Protein AF-A0A351YGM6-F1 (afdb_monomer_lite)

Secondary structure (DSSP, 8-state):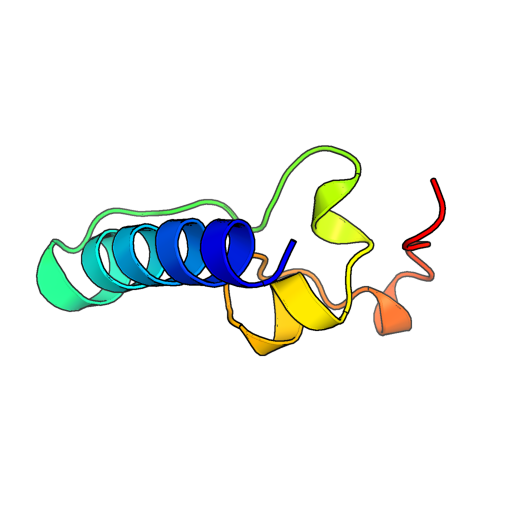
-HHHHHHHHHHHHHHHHTS-----S--GGGGG-HHHHHTTS--S-TTTTT--TT-

Radius of gyration: 11.24 Å; chains: 1; bounding box: 25×23×28 Å

Sequence (55 aa):
FPGYFLIVQDFIAAAREKLGVSVGPGRGSAAGSAVAYCLGITKIDPIQYDLLFER

pLDDT: mean 96.15, std 2.2, range [85.31, 98.25]

Structure (mmCIF, N/CA/C/O backbone):
data_AF-A0A351YGM6-F1
#
_entry.id   AF-A0A351YGM6-F1
#
loop_
_atom_site.group_PDB
_atom_site.id
_atom_site.type_symbol
_atom_site.label_atom_id
_atom_site.label_alt_id
_atom_site.label_comp_id
_atom_site.label_asym_id
_atom_site.label_entity_id
_atom_site.label_seq_id
_atom_site.pdbx_PDB_ins_code
_atom_site.Cartn_x
_atom_site.Cartn_y
_atom_site.Cartn_z
_atom_site.occupancy
_atom_site.B_iso_or_equiv
_atom_site.auth_seq_id
_atom_site.auth_comp_id
_atom_site.auth_asym_id
_atom_site.auth_atom_id
_atom_site.pdbx_PDB_model_num
ATOM 1 N N . PHE A 1 1 ? 8.284 -11.091 5.046 1.00 85.31 1 PHE A N 1
ATOM 2 C CA . PHE A 1 1 ? 7.960 -9.921 5.895 1.00 85.31 1 PHE A CA 1
ATOM 3 C C . PHE A 1 1 ? 6.450 -9.672 6.091 1.00 85.31 1 PHE A C 1
ATOM 5 O O . PHE A 1 1 ? 6.049 -8.516 6.157 1.00 85.31 1 PHE A O 1
ATOM 12 N N . PRO A 1 2 ? 5.586 -10.695 6.247 1.00 95.81 2 PRO A N 1
ATOM 13 C CA . PRO A 1 2 ? 4.132 -10.476 6.287 1.00 95.81 2 PRO A CA 1
ATOM 14 C C . PRO A 1 2 ? 3.675 -9.639 7.493 1.00 95.81 2 PRO A C 1
ATOM 16 O O . PRO A 1 2 ? 2.873 -8.729 7.329 1.00 95.81 2 PRO A O 1
ATOM 19 N N . GLY A 1 3 ? 4.245 -9.871 8.683 1.00 98.06 3 GLY A N 1
ATOM 20 C CA . GLY A 1 3 ? 3.874 -9.121 9.890 1.00 98.06 3 GLY A CA 1
ATOM 21 C C . GLY A 1 3 ? 4.120 -7.613 9.779 1.00 98.06 3 GLY A C 1
ATOM 22 O O . GLY A 1 3 ? 3.317 -6.828 10.264 1.00 98.06 3 GLY A O 1
ATOM 23 N N . TYR A 1 4 ? 5.174 -7.197 9.069 1.00 97.94 4 TYR A N 1
ATOM 24 C CA . TYR A 1 4 ? 5.438 -5.778 8.823 1.00 97.94 4 TYR A CA 1
ATOM 25 C C . TYR A 1 4 ? 4.325 -5.130 7.988 1.00 97.94 4 TYR A C 1
ATOM 27 O O . TYR A 1 4 ? 3.830 -4.067 8.346 1.00 97.94 4 TYR A O 1
ATOM 35 N N . PHE A 1 5 ? 3.887 -5.797 6.916 1.00 97.69 5 PHE A N 1
ATOM 36 C CA . PHE A 1 5 ? 2.790 -5.308 6.079 1.00 97.69 5 PHE A CA 1
ATOM 37 C C . PHE A 1 5 ? 1.476 -5.231 6.855 1.00 97.69 5 PHE A C 1
ATOM 39 O O . PHE A 1 5 ? 0.757 -4.252 6.699 1.00 97.69 5 PHE A O 1
ATOM 46 N N . LEU A 1 6 ? 1.192 -6.212 7.717 1.00 97.75 6 LEU A N 1
ATOM 47 C CA . LEU A 1 6 ? -0.009 -6.201 8.558 1.00 97.75 6 LEU A CA 1
ATOM 48 C C . LEU A 1 6 ? -0.004 -5.036 9.551 1.00 97.75 6 LEU A C 1
ATOM 50 O O . LEU A 1 6 ? -1.002 -4.336 9.663 1.00 97.75 6 LEU A O 1
ATOM 54 N N . ILE A 1 7 ? 1.126 -4.772 10.216 1.00 98.19 7 ILE A N 1
ATOM 55 C CA . ILE A 1 7 ? 1.252 -3.623 11.126 1.00 98.19 7 ILE A CA 1
ATOM 56 C C . ILE A 1 7 ? 1.036 -2.310 10.362 1.00 98.19 7 ILE A C 1
ATOM 58 O O . ILE A 1 7 ? 0.294 -1.445 10.820 1.00 98.19 7 ILE A O 1
ATOM 62 N N . VAL A 1 8 ? 1.669 -2.158 9.193 1.00 97.94 8 VAL A N 1
ATOM 63 C CA . VAL A 1 8 ? 1.560 -0.934 8.383 1.00 97.94 8 VAL A CA 1
ATOM 64 C C . VAL A 1 8 ? 0.151 -0.724 7.844 1.00 97.94 8 VAL A C 1
ATOM 66 O O . VAL A 1 8 ? -0.364 0.394 7.873 1.00 97.94 8 VAL A O 1
ATOM 69 N N . GLN A 1 9 ? -0.479 -1.794 7.372 1.00 98.06 9 GLN A N 1
ATOM 70 C CA . GLN A 1 9 ? -1.855 -1.765 6.904 1.00 98.06 9 GLN A CA 1
ATOM 71 C C . GLN A 1 9 ? -2.812 -1.355 8.029 1.00 98.06 9 GLN A C 1
ATOM 73 O O . GLN A 1 9 ? -3.633 -0.465 7.805 1.00 98.06 9 GLN A O 1
ATOM 78 N N . ASP A 1 10 ? -2.667 -1.925 9.229 1.00 98.25 10 ASP A N 1
ATOM 79 C CA . ASP A 1 10 ? -3.564 -1.668 10.359 1.00 98.25 10 ASP A CA 1
ATOM 80 C C . ASP A 1 10 ? -3.568 -0.191 10.776 1.00 98.25 10 ASP A C 1
ATOM 82 O O . ASP A 1 10 ? -4.626 0.444 10.805 1.00 98.25 10 ASP A O 1
ATOM 86 N N . PHE A 1 11 ? -2.398 0.418 11.014 1.00 97.06 11 PHE A N 1
ATOM 87 C CA . PHE A 1 11 ? -2.384 1.818 11.455 1.00 97.06 11 PHE A CA 1
ATOM 88 C C . PHE A 1 11 ? -2.788 2.796 10.341 1.00 97.06 11 PHE A C 1
ATOM 90 O O . PHE A 1 11 ? -3.379 3.838 10.634 1.00 97.06 11 PHE A O 1
ATOM 97 N N . ILE A 1 12 ? -2.511 2.489 9.065 1.00 97.38 12 ILE A N 1
ATOM 98 C CA . ILE A 1 12 ? -2.969 3.314 7.934 1.00 97.38 12 ILE A CA 1
ATOM 99 C C . ILE A 1 12 ? -4.493 3.252 7.806 1.00 97.38 12 ILE A C 1
ATOM 101 O O . ILE A 1 12 ? -5.128 4.291 7.596 1.00 97.38 12 ILE A O 1
ATOM 105 N N . ALA A 1 13 ? -5.079 2.061 7.941 1.00 97.69 13 ALA A N 1
ATOM 106 C CA . ALA A 1 13 ? -6.525 1.878 7.932 1.00 97.69 13 ALA A CA 1
ATOM 107 C C . ALA A 1 13 ? -7.168 2.614 9.115 1.00 97.69 13 ALA A C 1
ATOM 109 O O . ALA A 1 13 ? -8.065 3.429 8.915 1.00 97.69 13 ALA A O 1
ATOM 110 N N . ALA A 1 14 ? -6.641 2.442 10.332 1.00 98.19 14 ALA A N 1
ATOM 111 C CA . ALA A 1 14 ? -7.129 3.136 11.522 1.00 98.19 14 ALA A CA 1
ATOM 112 C C . ALA A 1 14 ? -7.071 4.668 11.379 1.00 98.19 14 ALA A C 1
ATOM 114 O O . ALA A 1 14 ? -8.046 5.352 11.701 1.00 98.19 14 ALA A O 1
ATOM 115 N N . ALA A 1 15 ? -5.969 5.210 10.850 1.00 98.00 15 ALA A N 1
ATOM 116 C CA . ALA A 1 15 ? -5.817 6.643 10.611 1.00 98.00 15 ALA A CA 1
ATOM 117 C C . ALA A 1 15 ? -6.908 7.189 9.678 1.00 98.00 15 ALA A C 1
ATOM 119 O O . ALA A 1 15 ? -7.538 8.197 9.995 1.00 98.00 15 ALA A O 1
ATOM 120 N N . ARG A 1 16 ? -7.172 6.507 8.558 1.00 95.56 16 ARG A N 1
ATOM 121 C CA . ARG A 1 16 ? -8.158 6.948 7.561 1.00 95.56 16 ARG A CA 1
ATOM 122 C C . ARG A 1 16 ? -9.600 6.735 8.014 1.00 95.56 16 ARG A C 1
ATOM 124 O O . ARG A 1 16 ? -10.415 7.638 7.870 1.00 95.56 16 ARG A O 1
ATOM 131 N N . GLU A 1 17 ? -9.912 5.549 8.526 1.00 96.31 17 GLU A N 1
ATOM 132 C CA . GLU A 1 17 ? -11.290 5.090 8.740 1.00 96.31 17 GLU A CA 1
ATOM 133 C C . GLU A 1 17 ? -11.842 5.468 10.114 1.00 96.31 17 GLU A C 1
ATOM 135 O O . GLU A 1 17 ? -13.033 5.737 10.241 1.00 96.31 17 GLU A O 1
ATOM 140 N N . LYS A 1 18 ? -10.992 5.493 11.148 1.00 97.12 18 LYS A N 1
ATOM 141 C CA . LYS A 1 18 ? -11.428 5.704 12.539 1.00 97.12 18 LYS A CA 1
ATOM 142 C C . LYS A 1 18 ? -11.093 7.095 13.062 1.00 97.12 18 LYS A C 1
ATOM 144 O O . LYS A 1 18 ? -11.829 7.623 13.888 1.00 97.12 18 LYS A O 1
ATOM 149 N N . LEU A 1 19 ? -9.983 7.676 12.604 1.00 97.50 19 LEU A N 1
ATOM 150 C CA . LEU A 1 19 ? -9.477 8.958 13.109 1.00 97.50 19 LEU A CA 1
ATOM 151 C C . LEU A 1 19 ? -9.715 10.133 12.150 1.00 97.50 19 LEU A C 1
ATOM 153 O O . LEU A 1 19 ? -9.496 11.278 12.536 1.00 97.50 19 LEU A O 1
ATOM 157 N N . GLY A 1 20 ? -10.135 9.874 10.906 1.00 95.12 20 GLY A N 1
ATOM 158 C CA . GLY A 1 20 ? -10.337 10.918 9.894 1.00 95.12 20 GLY A CA 1
ATOM 159 C C . GLY A 1 20 ? -9.042 11.620 9.460 1.00 95.12 20 GLY A C 1
ATOM 160 O O . GLY A 1 20 ? -9.078 12.737 8.946 1.00 95.12 20 GLY A O 1
ATOM 161 N N . VAL A 1 21 ? -7.885 10.988 9.669 1.00 97.75 21 VAL A N 1
ATOM 162 C CA . VAL A 1 21 ? -6.572 11.536 9.321 1.00 97.75 21 VAL A CA 1
ATOM 163 C C . VAL A 1 21 ? -6.270 11.257 7.852 1.00 97.75 21 VAL A C 1
ATOM 165 O O . VAL A 1 21 ? -6.308 10.119 7.378 1.00 97.75 21 VAL A O 1
ATOM 168 N N .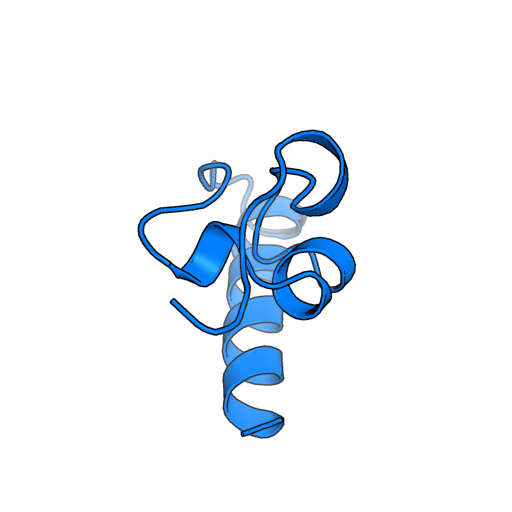 SER A 1 22 ? -5.910 12.312 7.123 1.00 95.81 22 SER A N 1
ATOM 169 C CA . SER A 1 22 ? -5.465 12.188 5.736 1.00 95.81 22 SER A CA 1
ATOM 170 C C . SER A 1 22 ? -4.111 11.487 5.661 1.00 95.81 22 SER A C 1
ATOM 172 O O . SER A 1 22 ? -3.129 11.931 6.250 1.00 95.81 22 SER A O 1
ATOM 174 N N . VAL A 1 23 ? -4.046 10.409 4.881 1.00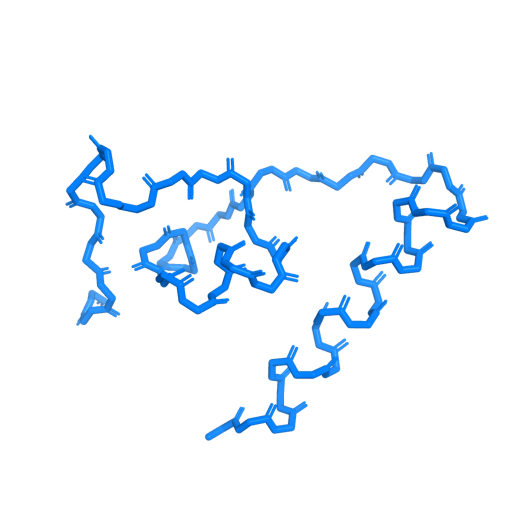 96.56 23 VAL A N 1
ATOM 175 C CA . VAL A 1 23 ? -2.804 9.684 4.587 1.00 96.56 23 VAL A CA 1
ATOM 176 C C . VAL A 1 23 ? -2.572 9.736 3.087 1.00 96.56 23 VAL A C 1
ATOM 178 O O . VAL A 1 23 ? -3.445 9.338 2.311 1.00 96.56 23 VAL A O 1
ATOM 181 N N . GLY A 1 24 ? -1.387 10.208 2.696 1.00 94.75 24 GLY A N 1
ATOM 182 C CA . GLY A 1 24 ? -0.992 10.339 1.298 1.00 94.75 24 GLY A CA 1
ATOM 183 C C . GLY A 1 24 ? -1.019 9.015 0.516 1.00 94.75 24 GLY A C 1
ATOM 184 O O . GLY A 1 24 ? -1.138 7.933 1.100 1.00 94.75 24 GLY A O 1
ATOM 185 N N . PRO A 1 25 ? -0.893 9.088 -0.818 1.00 92.94 25 PRO A N 1
ATOM 186 C CA . PRO A 1 25 ? -1.064 7.939 -1.706 1.00 92.94 25 PRO A CA 1
ATOM 187 C C . PRO A 1 25 ? 0.123 6.957 -1.717 1.00 92.94 25 PRO A C 1
ATOM 189 O O . PRO A 1 25 ? 0.018 5.882 -2.297 1.00 92.94 25 PRO A O 1
ATOM 192 N N . GLY A 1 26 ? 1.241 7.287 -1.071 1.00 90.88 26 GLY A N 1
ATOM 193 C CA . GLY A 1 26 ? 2.468 6.484 -1.055 1.00 90.88 26 GLY A CA 1
ATOM 194 C C . GLY A 1 26 ? 3.691 7.340 -1.385 1.00 90.88 26 GLY A C 1
ATOM 195 O O . GLY A 1 26 ? 3.556 8.424 -1.946 1.00 90.88 26 GLY A O 1
ATOM 196 N N . ARG A 1 27 ? 4.890 6.891 -0.995 1.00 94.31 27 ARG A N 1
ATOM 197 C CA . ARG A 1 27 ? 6.163 7.566 -1.305 1.00 94.31 27 ARG A CA 1
ATOM 198 C C . ARG A 1 27 ? 7.305 6.558 -1.416 1.00 94.31 27 ARG A C 1
ATOM 200 O O . ARG A 1 27 ? 7.261 5.519 -0.759 1.00 94.31 27 ARG A O 1
ATOM 207 N N . GLY A 1 28 ? 8.339 6.900 -2.182 1.00 93.50 28 GLY A N 1
ATOM 208 C CA . GLY A 1 28 ? 9.493 6.021 -2.403 1.00 93.50 28 GLY A CA 1
ATOM 209 C C . GLY A 1 28 ? 9.125 4.733 -3.151 1.00 93.50 28 GLY A C 1
ATOM 210 O O . GLY A 1 28 ? 8.115 4.688 -3.852 1.00 93.50 28 GLY A O 1
ATOM 211 N N . SER A 1 29 ? 9.934 3.683 -2.986 1.00 94.75 29 SER A N 1
ATOM 212 C CA . SER A 1 29 ? 9.740 2.381 -3.650 1.00 94.75 29 SER A CA 1
ATOM 213 C C . SER A 1 29 ? 8.484 1.629 -3.196 1.00 94.75 29 SER A C 1
ATOM 215 O O . SER A 1 29 ? 7.998 0.766 -3.918 1.00 94.75 29 SER A O 1
ATOM 217 N N . ALA A 1 30 ? 7.876 2.004 -2.064 1.00 93.75 30 ALA A N 1
ATOM 218 C CA . ALA A 1 30 ? 6.646 1.372 -1.581 1.00 93.75 30 ALA A CA 1
ATOM 219 C C . ALA A 1 30 ? 5.484 1.452 -2.593 1.00 93.75 30 ALA A C 1
ATOM 221 O O . ALA A 1 30 ? 4.639 0.560 -2.621 1.00 93.75 30 ALA A O 1
ATOM 222 N N . ALA A 1 31 ? 5.453 2.492 -3.438 1.00 95.50 31 ALA A N 1
ATOM 223 C CA . ALA A 1 31 ? 4.437 2.658 -4.477 1.00 95.50 31 ALA A CA 1
ATOM 224 C C . ALA A 1 31 ? 4.506 1.599 -5.593 1.00 95.50 31 ALA A C 1
ATOM 226 O O . ALA A 1 31 ? 3.505 1.406 -6.268 1.00 95.50 31 ALA A O 1
ATOM 227 N N . GLY A 1 32 ? 5.636 0.900 -5.765 1.00 95.75 32 GLY A N 1
ATOM 228 C CA . GLY A 1 32 ? 5.785 -0.183 -6.746 1.00 95.75 32 GLY A CA 1
ATOM 229 C C . GLY A 1 32 ? 5.263 -1.542 -6.281 1.00 95.75 32 GLY A C 1
ATOM 230 O O . GLY A 1 32 ? 5.219 -2.492 -7.053 1.00 95.75 32 GLY A O 1
ATOM 231 N N . SER A 1 33 ? 4.847 -1.674 -5.019 1.00 97.44 33 SER A N 1
ATOM 232 C CA . SER A 1 33 ? 4.337 -2.945 -4.507 1.00 97.44 33 SER A CA 1
ATOM 233 C C . SER A 1 33 ? 2.841 -3.100 -4.778 1.00 97.44 33 SER A C 1
ATOM 235 O O . SER A 1 33 ? 2.014 -2.437 -4.149 1.00 97.44 33 SER A O 1
ATOM 237 N N . ALA A 1 34 ? 2.481 -4.063 -5.633 1.00 97.38 34 ALA A N 1
ATOM 238 C CA . ALA A 1 34 ? 1.087 -4.465 -5.844 1.00 97.38 34 ALA A CA 1
ATOM 239 C C . ALA A 1 34 ? 0.416 -4.926 -4.541 1.00 97.38 34 ALA A C 1
ATOM 241 O O . ALA A 1 34 ? -0.733 -4.590 -4.277 1.00 97.38 34 ALA A O 1
ATOM 242 N N . VAL A 1 35 ? 1.160 -5.613 -3.667 1.00 97.38 35 VAL A N 1
ATOM 243 C CA . VAL A 1 35 ? 0.665 -6.023 -2.345 1.00 97.38 35 VAL A CA 1
ATOM 244 C C . VAL A 1 35 ? 0.339 -4.808 -1.474 1.00 97.38 35 VAL A C 1
ATOM 246 O O . VAL A 1 35 ? -0.712 -4.780 -0.836 1.00 97.38 35 VAL A O 1
ATOM 249 N N . ALA A 1 36 ? 1.201 -3.784 -1.460 1.00 97.50 36 ALA A N 1
ATOM 250 C CA . ALA A 1 36 ? 0.938 -2.556 -0.711 1.00 97.50 36 ALA A CA 1
ATOM 251 C C . ALA A 1 36 ? -0.300 -1.815 -1.240 1.00 97.50 36 ALA A C 1
ATOM 253 O O . ALA A 1 36 ? -1.080 -1.296 -0.442 1.00 97.50 36 ALA A O 1
ATOM 254 N N . TYR A 1 37 ? -0.510 -1.812 -2.556 1.00 97.44 37 TYR A N 1
ATOM 255 C CA . TYR A 1 37 ? -1.711 -1.251 -3.170 1.00 97.44 37 TYR A CA 1
ATOM 256 C C . TYR A 1 37 ? -2.974 -2.041 -2.791 1.00 97.44 37 TYR A C 1
ATOM 258 O O . TYR A 1 37 ? -3.932 -1.457 -2.288 1.00 97.44 37 TYR A O 1
ATOM 266 N N . CYS A 1 38 ? -2.958 -3.372 -2.923 1.00 97.56 38 CYS A N 1
ATOM 267 C CA . CYS A 1 38 ? -4.088 -4.243 -2.572 1.00 97.56 38 CYS A CA 1
ATOM 268 C C . CYS A 1 38 ? -4.473 -4.173 -1.088 1.00 97.56 38 CYS A C 1
ATOM 270 O O . CYS A 1 38 ? -5.649 -4.267 -0.749 1.00 97.56 38 CYS A O 1
ATOM 272 N N . LEU A 1 39 ? -3.495 -3.992 -0.198 1.00 97.25 39 LEU A N 1
ATOM 273 C CA . LEU A 1 39 ? -3.727 -3.798 1.236 1.00 97.25 39 LEU A CA 1
ATOM 274 C C . LEU A 1 39 ? -4.146 -2.361 1.588 1.00 97.25 39 LEU A C 1
ATOM 276 O O . LEU A 1 39 ? -4.361 -2.051 2.758 1.00 97.25 39 LEU A O 1
ATOM 280 N N . GLY A 1 40 ? -4.224 -1.463 0.605 1.00 96.25 40 GLY A N 1
ATOM 281 C CA . GLY A 1 40 ? -4.540 -0.056 0.813 1.00 96.25 40 GLY A CA 1
ATOM 282 C C . GLY A 1 40 ? -3.434 0.723 1.524 1.00 96.25 40 GLY A C 1
ATOM 283 O O . GLY A 1 40 ? -3.673 1.841 1.967 1.00 96.25 40 GLY A O 1
ATOM 284 N N . ILE A 1 41 ? -2.217 0.196 1.648 1.00 97.44 41 ILE A N 1
ATOM 285 C CA . ILE A 1 41 ? -1.069 0.942 2.188 1.00 97.44 41 ILE A CA 1
ATOM 286 C C . ILE A 1 41 ? -0.741 2.109 1.245 1.00 97.44 41 ILE A C 1
ATOM 288 O O . ILE A 1 41 ? -0.610 3.256 1.682 1.00 97.44 41 ILE A O 1
ATOM 292 N N . THR A 1 42 ? -0.691 1.835 -0.059 1.00 97.25 42 THR A N 1
ATOM 293 C CA . THR A 1 42 ? -0.573 2.837 -1.125 1.00 97.25 42 THR A CA 1
ATOM 294 C C . THR A 1 42 ? -1.908 2.994 -1.860 1.00 97.25 42 THR A C 1
ATOM 296 O O . THR A 1 42 ? -2.802 2.161 -1.748 1.00 97.25 42 THR A O 1
ATOM 299 N N . LYS A 1 43 ? -2.074 4.105 -2.580 1.00 95.75 43 LYS A N 1
ATOM 300 C CA . LYS A 1 43 ?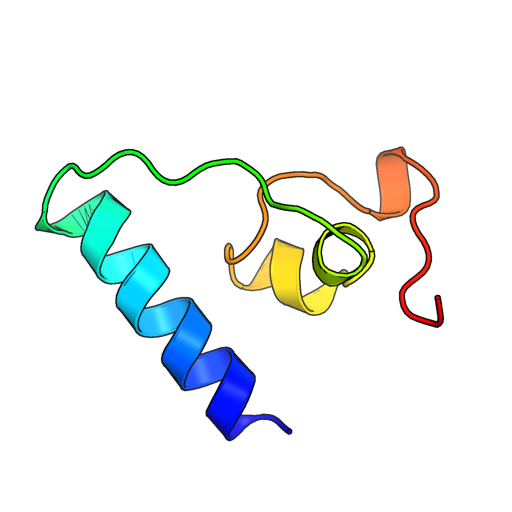 -3.254 4.420 -3.404 1.00 95.75 43 LYS A CA 1
ATOM 301 C C . LYS A 1 43 ? -2.904 4.661 -4.878 1.00 95.75 43 LYS A C 1
ATOM 303 O O . LYS A 1 43 ? -3.733 5.172 -5.620 1.00 95.75 43 LYS A O 1
ATOM 308 N N . ILE A 1 44 ? -1.676 4.342 -5.281 1.00 94.81 44 ILE A N 1
ATOM 309 C CA . ILE A 1 44 ? -1.216 4.413 -6.672 1.00 94.81 44 ILE A CA 1
ATOM 310 C C . ILE A 1 44 ? -1.221 2.988 -7.205 1.00 94.81 44 ILE A C 1
ATOM 312 O O . ILE A 1 44 ? -0.615 2.128 -6.571 1.00 94.81 44 ILE A O 1
ATOM 316 N N . ASP A 1 45 ? -1.900 2.760 -8.328 1.00 96.56 45 ASP A N 1
ATOM 317 C CA . ASP A 1 45 ? -1.904 1.466 -9.009 1.00 96.56 45 ASP A CA 1
ATOM 318 C C . ASP A 1 45 ? -0.528 1.229 -9.666 1.00 96.56 45 ASP A C 1
ATOM 320 O O . ASP A 1 45 ? -0.179 1.928 -10.621 1.00 96.56 45 ASP A O 1
ATOM 324 N N . PRO A 1 46 ? 0.281 0.275 -9.176 1.00 96.81 46 PRO A N 1
ATOM 325 C CA . PRO A 1 46 ? 1.615 0.056 -9.716 1.00 96.81 46 PRO A CA 1
ATOM 326 C C . PRO A 1 46 ? 1.598 -0.527 -11.130 1.00 96.81 46 PRO A C 1
ATOM 328 O O . PRO A 1 46 ? 2.540 -0.290 -11.875 1.00 96.81 46 PRO A O 1
ATOM 331 N N . ILE A 1 47 ? 0.542 -1.243 -11.529 1.00 96.00 47 ILE A N 1
ATOM 332 C CA . ILE A 1 47 ? 0.443 -1.843 -12.865 1.00 96.00 47 ILE A CA 1
ATOM 333 C C . ILE A 1 47 ? 0.131 -0.756 -13.890 1.00 96.00 47 ILE A C 1
ATOM 335 O O . ILE A 1 47 ? 0.762 -0.698 -14.943 1.00 96.00 47 ILE A O 1
ATOM 339 N N . GLN A 1 48 ? -0.800 0.147 -13.567 1.00 96.94 48 GLN A N 1
ATOM 340 C CA . GLN A 1 48 ? -1.158 1.264 -14.447 1.00 96.94 48 GLN A CA 1
ATOM 341 C C . GLN A 1 48 ? 0.047 2.163 -14.770 1.00 96.94 48 GLN A C 1
ATOM 343 O O . GLN A 1 48 ? 0.138 2.696 -15.876 1.00 96.94 48 GLN A O 1
ATOM 348 N N . TYR A 1 49 ? 0.945 2.356 -13.803 1.00 95.69 49 TYR A N 1
ATOM 349 C CA . TYR A 1 49 ? 2.088 3.265 -13.917 1.00 95.69 49 TYR A CA 1
ATOM 350 C C . TYR A 1 49 ? 3.433 2.554 -14.123 1.00 95.69 49 TYR A C 1
ATOM 352 O O . TYR A 1 49 ? 4.468 3.208 -14.010 1.00 95.69 49 TYR A O 1
ATOM 360 N N . ASP A 1 50 ? 3.421 1.249 -14.413 1.00 95.94 50 ASP A N 1
ATOM 361 C CA . ASP A 1 50 ? 4.619 0.423 -14.629 1.00 95.94 50 ASP A CA 1
ATOM 362 C C . ASP A 1 50 ? 5.668 0.575 -13.503 1.00 95.94 50 ASP A C 1
ATOM 364 O O . ASP A 1 50 ? 6.877 0.693 -13.716 1.00 95.94 50 ASP A O 1
ATOM 368 N N . LEU A 1 51 ? 5.185 0.652 -12.258 1.00 96.50 51 LEU A N 1
ATOM 369 C CA . LEU A 1 51 ? 6.021 0.767 -11.069 1.00 96.50 51 LEU A CA 1
ATOM 370 C C . LEU A 1 51 ? 6.470 -0.623 -10.62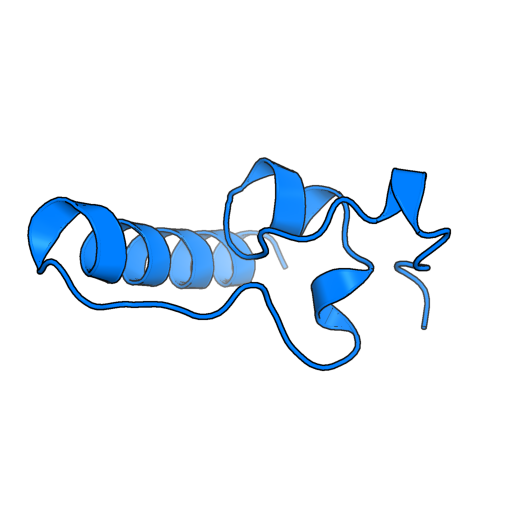1 1.00 96.50 51 LEU A C 1
ATOM 372 O O . LEU A 1 51 ? 5.653 -1.493 -10.330 1.00 96.50 51 LEU A O 1
ATOM 376 N N . LEU A 1 52 ? 7.784 -0.799 -10.504 1.00 95.75 52 LEU A N 1
ATOM 377 C CA . LEU A 1 52 ? 8.395 -2.092 -1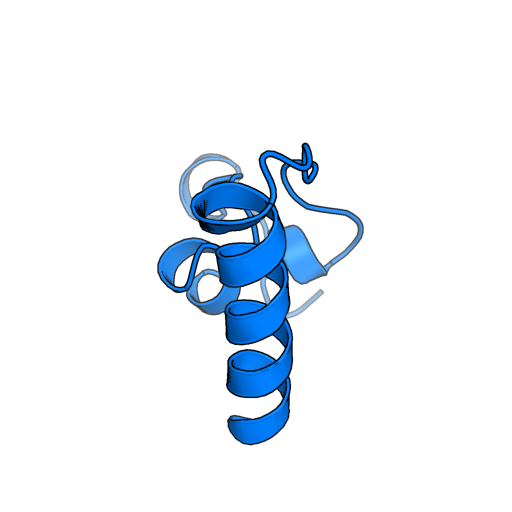0.210 1.00 95.75 52 LEU A CA 1
ATOM 378 C C . LEU A 1 52 ? 8.526 -2.346 -8.707 1.00 95.75 52 LEU A C 1
ATOM 380 O O . LEU A 1 52 ? 8.930 -1.460 -7.946 1.00 95.75 52 LEU A O 1
ATOM 384 N N . PHE A 1 53 ? 8.241 -3.580 -8.295 1.00 96.31 53 PHE A N 1
ATOM 385 C CA . PHE A 1 53 ? 8.409 -4.030 -6.915 1.00 96.31 53 PHE A CA 1
ATOM 386 C C . PHE A 1 53 ? 9.888 -4.233 -6.556 1.00 96.31 53 PHE A C 1
ATOM 388 O O . PHE A 1 53 ? 10.290 -3.996 -5.422 1.00 96.31 53 PHE A O 1
ATOM 395 N N . GLU A 1 54 ? 10.695 -4.650 -7.527 1.00 96.06 54 GLU A N 1
ATOM 396 C CA . GLU A 1 54 ? 12.095 -5.055 -7.385 1.00 96.06 54 GLU A CA 1
ATOM 397 C C . GLU A 1 54 ? 13.080 -3.878 -7.280 1.00 96.06 54 GLU A C 1
ATOM 399 O O . GLU A 1 54 ? 14.285 -4.102 -7.170 1.00 96.06 54 GLU A O 1
ATOM 404 N N . ARG A 1 55 ? 12.583 -2.638 -7.338 1.00 91.06 55 ARG A N 1
ATOM 405 C CA . ARG A 1 55 ? 13.386 -1.411 -7.269 1.00 91.06 55 ARG A CA 1
ATOM 406 C C . ARG A 1 55 ? 13.924 -1.132 -5.866 1.00 91.06 55 ARG A C 1
ATOM 408 O O . ARG A 1 55 ? 15.133 -0.826 -5.785 1.00 91.06 55 ARG A O 1
#

Foldseek 3Di:
DVVVLVVLLVVVCCCVPPVVHDDAQDDDLCLLDCSCCVSSSHVHRNVVVVRHNVD